Protein AF-A0A7K3GCI2-F1 (afdb_monomer_lite)

Radius of gyration: 19.07 Å; chains: 1; bounding box: 44×45×44 Å

pLDDT: mean 74.79, std 16.42, range [39.0, 94.06]

Foldseek 3Di:
DDDDDPPPPPDPDPCDVLNVQDPLNVVLVVVLVVLDDPVVLVVQCPDPDPSSNVSSVVSVVVSDDPPPD

Secondary structure (DSSP, 8-state):
---PPP----PPPP--TTTS--HHHHHHHHHHHT---HHHHHHHHT-SSHHHHHHHHHHHHHHS-TT--

Sequence (69 aa):
DAEARPDAVVAPAPEDPATAASPRLLELLGLVEDSPGLDVLGPYLDDADPAVRAAAVAALGETAPAGAG

Structure (mmCIF, N/CA/C/O backbone):
data_AF-A0A7K3GCI2-F1
#
_entry.id   AF-A0A7K3GCI2-F1
#
loop_
_atom_site.group_PDB
_atom_site.id
_atom_site.type_symbol
_atom_site.label_atom_id
_atom_site.label_alt_id
_atom_site.label_comp_id
_atom_site.label_asym_id
_atom_site.label_entity_id
_atom_site.label_seq_id
_atom_site.pdbx_PDB_ins_code
_atom_site.Cartn_x
_atom_site.Cartn_y
_atom_site.Cartn_z
_atom_site.occupancy
_atom_site.B_iso_or_equiv
_atom_site.auth_seq_id
_atom_site.auth_comp_id
_atom_site.auth_asym_id
_atom_site.auth_atom_id
_atom_site.pdbx_PDB_model_num
ATOM 1 N N . ASP A 1 1 ? 35.796 38.171 -24.495 1.00 39.00 1 ASP A N 1
ATOM 2 C CA . ASP A 1 1 ? 35.614 36.982 -25.330 1.00 39.00 1 ASP A CA 1
ATOM 3 C C . ASP A 1 1 ? 34.837 35.966 -24.516 1.00 39.00 1 ASP A C 1
ATOM 5 O O . ASP A 1 1 ? 35.250 35.659 -23.403 1.00 39.00 1 ASP A O 1
ATOM 9 N N . ALA A 1 2 ? 33.625 35.649 -24.959 1.00 51.06 2 ALA A N 1
ATOM 10 C CA . ALA A 1 2 ? 32.641 34.873 -24.215 1.00 51.06 2 ALA A CA 1
ATOM 11 C C . ALA A 1 2 ? 32.665 33.437 -24.737 1.00 51.06 2 ALA A C 1
ATOM 13 O O . ALA A 1 2 ? 32.134 33.167 -25.811 1.00 51.06 2 ALA A O 1
ATOM 14 N N . GLU A 1 3 ? 33.290 32.526 -23.995 1.00 41.53 3 GLU A N 1
ATOM 15 C CA . GLU A 1 3 ? 33.342 31.124 -24.394 1.00 41.53 3 GLU A CA 1
ATOM 16 C C . GLU A 1 3 ? 32.096 30.400 -23.868 1.00 41.53 3 GLU A C 1
ATOM 18 O O . GLU A 1 3 ? 31.923 30.155 -22.669 1.00 41.53 3 GLU A O 1
ATOM 23 N N . ALA A 1 4 ? 31.176 30.155 -24.797 1.00 52.66 4 ALA A N 1
ATOM 24 C CA . ALA A 1 4 ? 29.930 29.443 -24.596 1.00 52.66 4 ALA A CA 1
ATOM 25 C C . ALA A 1 4 ? 30.202 28.013 -24.108 1.00 52.66 4 ALA A C 1
ATOM 27 O O . ALA A 1 4 ? 30.902 27.237 -24.756 1.00 52.66 4 ALA A O 1
ATOM 28 N N . ARG A 1 5 ? 29.620 27.652 -22.961 1.00 57.44 5 ARG A N 1
ATOM 29 C CA . ARG A 1 5 ? 29.568 26.259 -22.510 1.00 57.44 5 ARG A CA 1
ATOM 30 C C . ARG A 1 5 ? 28.592 25.513 -23.423 1.00 57.44 5 ARG A C 1
ATOM 32 O O . ARG A 1 5 ? 27.477 26.009 -23.589 1.00 57.44 5 ARG A O 1
ATOM 39 N N . PRO A 1 6 ? 28.973 24.375 -24.024 1.00 54.94 6 PRO A N 1
ATOM 40 C CA . PRO A 1 6 ? 28.045 23.606 -24.831 1.00 54.94 6 PRO A CA 1
ATOM 41 C C . PRO A 1 6 ? 26.932 23.091 -23.920 1.00 54.94 6 PRO A C 1
ATOM 43 O O . PRO A 1 6 ? 27.187 22.360 -22.961 1.00 54.94 6 PRO A O 1
ATOM 46 N N . ASP A 1 7 ? 25.715 23.535 -24.221 1.00 52.22 7 ASP A N 1
ATOM 47 C CA . ASP A 1 7 ? 24.467 22.995 -23.705 1.00 52.22 7 ASP A CA 1
ATOM 48 C C . ASP A 1 7 ? 24.465 21.500 -24.031 1.00 52.22 7 ASP A C 1
ATOM 50 O O . ASP A 1 7 ? 24.367 21.085 -25.189 1.00 52.22 7 ASP A O 1
ATOM 54 N N . ALA A 1 8 ? 24.738 20.687 -23.012 1.00 52.16 8 ALA A N 1
ATOM 55 C CA . ALA A 1 8 ? 24.669 19.248 -23.125 1.00 52.16 8 ALA A CA 1
ATOM 56 C C . ALA A 1 8 ? 23.194 18.912 -23.320 1.00 52.16 8 ALA A C 1
ATOM 58 O O . ALA A 1 8 ? 22.436 18.844 -22.355 1.00 52.16 8 ALA A O 1
ATOM 59 N N . VAL A 1 9 ? 22.802 18.753 -24.584 1.00 59.34 9 VAL A N 1
ATOM 60 C CA . VAL A 1 9 ? 21.494 18.244 -24.976 1.00 59.34 9 VAL A CA 1
ATOM 61 C C . VAL A 1 9 ? 21.326 16.904 -24.273 1.00 59.34 9 VAL A C 1
ATOM 63 O O . VAL A 1 9 ? 21.905 15.894 -24.681 1.00 59.34 9 VAL A O 1
ATOM 66 N N . VAL A 1 10 ? 20.583 16.910 -23.168 1.00 59.75 10 VAL A N 1
ATOM 67 C CA . VAL A 1 10 ? 20.160 15.691 -22.498 1.00 59.75 10 VAL A CA 1
ATOM 68 C C . VAL A 1 10 ? 19.187 15.018 -23.456 1.00 59.75 10 VAL A C 1
ATOM 70 O O . VAL A 1 10 ? 18.029 15.405 -23.594 1.00 59.75 10 VAL A O 1
ATOM 73 N N . ALA A 1 11 ? 19.695 14.064 -24.229 1.00 58.47 11 ALA A N 1
ATOM 74 C CA . ALA A 1 11 ? 18.829 13.152 -24.948 1.00 58.47 11 ALA A CA 1
ATOM 75 C C . ALA A 1 11 ? 17.936 12.469 -23.898 1.00 58.47 11 ALA A C 1
ATOM 77 O O . ALA A 1 11 ? 18.472 12.043 -22.868 1.00 58.47 11 ALA A O 1
ATOM 78 N N . PRO A 1 12 ? 16.608 12.386 -24.101 1.00 54.03 12 PRO A N 1
ATOM 79 C CA . PRO A 1 12 ? 15.757 11.659 -23.175 1.00 54.03 12 PRO A CA 1
ATOM 80 C C . PRO A 1 12 ? 16.284 10.226 -23.105 1.00 54.03 12 PRO A C 1
ATOM 82 O O . PRO A 1 12 ? 16.378 9.534 -24.123 1.00 54.03 12 PRO A O 1
ATOM 85 N N . ALA A 1 13 ? 16.721 9.828 -21.910 1.00 59.19 13 ALA A N 1
ATOM 86 C CA . ALA A 1 13 ? 17.093 8.452 -21.638 1.00 59.19 13 ALA A CA 1
ATOM 87 C C . ALA A 1 13 ? 15.899 7.555 -22.002 1.00 59.19 13 ALA A C 1
ATOM 89 O O . ALA A 1 13 ? 14.756 8.004 -21.866 1.00 59.19 13 ALA A O 1
ATOM 90 N N . PRO A 1 14 ? 16.130 6.322 -22.489 1.00 52.31 14 PRO A N 1
ATOM 91 C CA . PRO A 1 14 ? 15.039 5.378 -22.678 1.00 52.31 14 PRO A CA 1
ATOM 92 C C . PRO A 1 14 ? 14.294 5.283 -21.349 1.00 52.31 14 PRO A C 1
ATOM 94 O O . PRO A 1 14 ? 14.910 4.973 -20.332 1.00 52.31 14 PRO A O 1
ATOM 97 N N . GLU A 1 15 ? 13.012 5.646 -21.348 1.00 54.22 15 GLU A N 1
ATOM 98 C CA . GLU A 1 15 ? 12.175 5.541 -20.162 1.00 54.22 15 GLU A CA 1
ATOM 99 C C . GLU A 1 15 ? 12.192 4.070 -19.762 1.00 54.22 15 GLU A C 1
ATOM 101 O O . GLU A 1 15 ? 11.629 3.220 -20.458 1.00 54.22 15 GLU A O 1
ATOM 106 N N . ASP A 1 16 ? 12.910 3.750 -18.682 1.00 53.09 16 ASP A N 1
ATOM 107 C CA . ASP A 1 16 ? 12.763 2.457 -18.046 1.00 53.09 16 ASP A CA 1
ATOM 108 C C . ASP A 1 16 ? 11.254 2.262 -17.850 1.00 53.09 16 ASP A C 1
ATOM 110 O O . ASP A 1 16 ? 10.573 3.179 -17.383 1.00 53.09 16 ASP A O 1
ATOM 114 N N . PRO A 1 17 ? 10.675 1.100 -18.177 1.00 52.78 17 PRO A N 1
ATOM 115 C CA . PRO A 1 17 ? 9.264 0.853 -17.887 1.00 52.78 17 PRO A CA 1
ATOM 116 C C . PRO A 1 17 ? 8.960 0.945 -16.378 1.00 52.78 17 PRO A C 1
ATOM 118 O O . PRO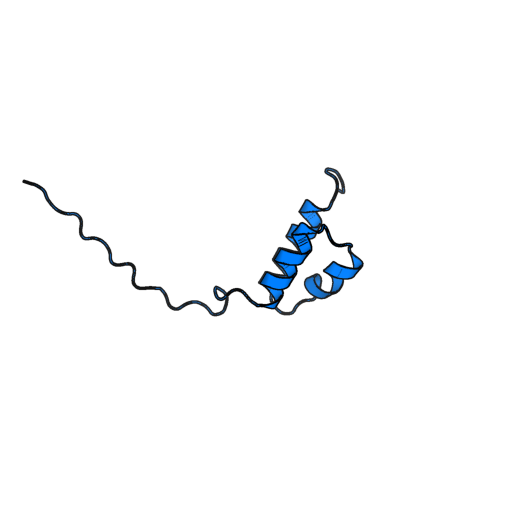 A 1 17 ? 7.800 1.008 -16.001 1.00 52.78 17 PRO A O 1
ATOM 121 N N . ALA A 1 18 ? 9.996 0.997 -15.527 1.00 53.22 18 ALA A N 1
ATOM 122 C CA . ALA A 1 18 ? 9.923 1.338 -14.107 1.00 53.22 18 ALA A CA 1
ATOM 123 C C . ALA A 1 18 ? 9.744 2.848 -13.817 1.00 53.22 18 ALA A C 1
ATOM 125 O O . ALA A 1 18 ? 9.359 3.218 -12.712 1.00 53.22 18 ALA A O 1
ATOM 126 N N . THR A 1 19 ? 10.049 3.729 -14.774 1.00 55.56 19 THR A N 1
ATOM 127 C CA . THR A 1 19 ? 9.851 5.187 -14.698 1.00 55.56 19 THR A CA 1
ATOM 128 C C . THR A 1 19 ? 8.483 5.612 -15.231 1.00 55.56 19 THR A C 1
ATOM 130 O O . THR A 1 19 ? 7.949 6.626 -14.782 1.00 55.56 19 THR A O 1
ATOM 133 N N . ALA A 1 20 ? 7.871 4.829 -16.126 1.00 61.47 20 ALA A N 1
ATOM 134 C CA . ALA A 1 20 ? 6.465 5.015 -16.459 1.00 61.47 20 ALA A CA 1
ATOM 135 C C . ALA A 1 20 ? 5.626 4.729 -15.205 1.00 61.47 20 ALA A C 1
ATOM 137 O O . ALA A 1 20 ? 5.601 3.602 -14.714 1.00 61.47 20 ALA A O 1
ATOM 138 N N . ALA A 1 21 ? 4.967 5.756 -14.662 1.00 66.69 21 ALA A N 1
ATOM 139 C CA . ALA A 1 21 ? 4.167 5.611 -13.454 1.00 66.69 21 ALA A CA 1
ATOM 140 C C . ALA A 1 21 ? 3.089 4.537 -13.669 1.00 66.69 21 ALA A C 1
ATOM 142 O O . ALA A 1 21 ? 2.166 4.718 -14.469 1.00 66.69 21 ALA A O 1
ATOM 143 N N . SER A 1 22 ? 3.215 3.414 -12.956 1.00 79.75 22 SER A N 1
ATOM 144 C CA . SER A 1 22 ? 2.236 2.332 -12.992 1.00 79.75 22 SER A CA 1
ATOM 145 C C . SER A 1 22 ? 0.851 2.905 -12.655 1.00 79.75 22 SER A C 1
ATOM 147 O O . SER A 1 22 ? 0.725 3.631 -11.666 1.00 79.75 22 SER A O 1
ATOM 149 N N . PRO A 1 23 ? -0.222 2.577 -13.399 1.00 85.81 23 PRO A N 1
ATOM 150 C CA . PRO A 1 23 ? -1.568 3.065 -13.078 1.00 85.81 23 PRO A CA 1
ATOM 151 C C . PRO A 1 23 ? -1.979 2.683 -11.649 1.00 85.81 23 PRO A C 1
ATOM 153 O O . PRO A 1 23 ? -2.598 3.473 -10.945 1.00 85.81 23 PRO A O 1
ATOM 156 N N . ARG A 1 24 ? -1.524 1.511 -11.188 1.00 86.06 24 ARG A N 1
ATOM 157 C CA . ARG A 1 24 ? -1.674 1.022 -9.811 1.00 86.06 24 ARG A CA 1
ATOM 158 C C . ARG A 1 24 ? -0.981 1.916 -8.774 1.00 86.06 24 ARG A C 1
ATOM 160 O O . ARG A 1 24 ? -1.481 2.065 -7.666 1.00 86.06 24 ARG A O 1
ATOM 167 N N . LEU A 1 25 ? 0.169 2.493 -9.125 1.00 88.69 25 LEU A N 1
ATOM 168 C CA . LEU A 1 25 ? 0.915 3.407 -8.264 1.00 88.69 25 LEU A CA 1
ATOM 169 C C . LEU A 1 25 ? 0.208 4.763 -8.175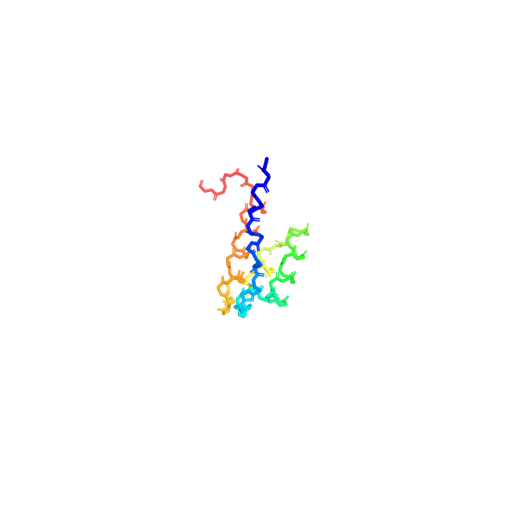 1.00 88.69 25 LEU A C 1
ATOM 171 O O . LEU A 1 25 ? 0.078 5.301 -7.084 1.00 88.69 25 LEU A O 1
ATOM 175 N N . LEU A 1 26 ? -0.304 5.285 -9.293 1.00 89.62 26 LEU A N 1
ATOM 176 C CA . LEU A 1 26 ? -1.096 6.522 -9.303 1.00 89.62 26 LEU A CA 1
ATOM 177 C C . LEU A 1 26 ? -2.384 6.386 -8.482 1.00 89.62 26 LEU A C 1
ATOM 179 O O . LEU A 1 26 ? -2.74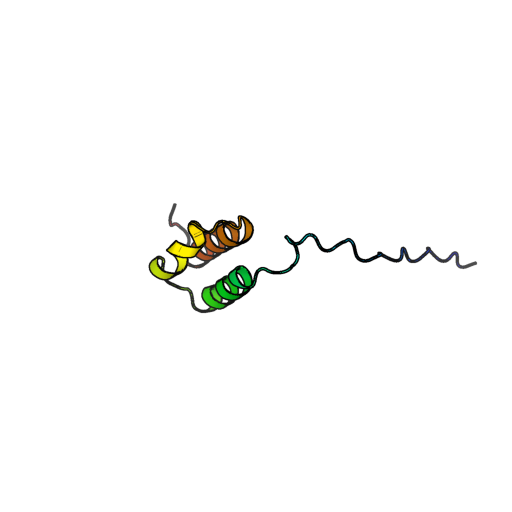6 7.296 -7.743 1.00 89.62 26 LEU A O 1
ATOM 183 N N . GLU A 1 27 ? -3.048 5.236 -8.581 1.00 88.62 27 GLU A N 1
ATOM 184 C CA . GLU A 1 27 ? -4.241 4.919 -7.794 1.00 88.62 27 GLU A CA 1
ATOM 185 C C . GLU A 1 27 ? -3.932 4.866 -6.289 1.00 88.62 27 GLU A C 1
ATOM 187 O O . GLU A 1 27 ? -4.654 5.453 -5.485 1.00 88.62 27 GLU A O 1
ATOM 192 N N . LEU A 1 28 ? -2.816 4.233 -5.910 1.00 88.62 28 LEU A N 1
ATOM 193 C CA . LEU A 1 28 ? -2.344 4.219 -4.527 1.00 88.62 28 LEU A CA 1
ATOM 194 C C . LEU A 1 28 ? -2.018 5.627 -4.017 1.00 88.62 28 LEU A C 1
ATOM 196 O O . LEU A 1 28 ? -2.394 5.960 -2.901 1.00 88.62 28 LEU A O 1
ATOM 200 N N . LEU A 1 29 ? -1.350 6.457 -4.821 1.00 86.94 29 LEU A N 1
ATOM 201 C CA . LEU A 1 29 ? -1.021 7.832 -4.438 1.00 86.94 29 LEU A CA 1
ATOM 202 C C . LEU A 1 29 ? -2.278 8.672 -4.183 1.00 86.94 29 LEU A C 1
ATOM 204 O O . LEU A 1 29 ? -2.313 9.403 -3.199 1.00 86.94 29 LEU A O 1
ATOM 208 N N . GLY A 1 30 ? -3.319 8.518 -5.008 1.00 86.56 30 GLY A N 1
ATOM 209 C CA . GLY A 1 30 ? -4.608 9.171 -4.768 1.00 86.56 30 GLY A CA 1
ATOM 210 C C . GLY A 1 30 ? -5.285 8.693 -3.480 1.00 86.56 30 GLY A C 1
ATOM 211 O O . GLY A 1 30 ? -5.871 9.491 -2.760 1.00 86.56 30 GLY A O 1
ATOM 212 N N . LEU A 1 31 ? -5.149 7.409 -3.139 1.00 86.75 31 LEU A N 1
ATOM 213 C CA . LEU A 1 31 ? -5.681 6.863 -1.889 1.00 86.75 31 LEU A CA 1
ATOM 214 C C . LEU A 1 31 ? -5.026 7.478 -0.647 1.00 86.75 31 LEU A C 1
ATOM 216 O O . LEU A 1 31 ? -5.729 7.707 0.330 1.00 86.75 31 LEU A O 1
ATOM 220 N N . VAL A 1 32 ? -3.712 7.747 -0.667 1.00 82.12 32 VAL A N 1
ATOM 221 C CA . VAL A 1 32 ? -2.976 8.292 0.495 1.00 82.12 32 VAL A CA 1
ATOM 222 C C . VAL A 1 32 ? -3.541 9.634 0.962 1.00 82.12 32 VAL A C 1
ATOM 224 O O . VAL A 1 32 ? -3.587 9.875 2.168 1.00 82.12 32 VAL A O 1
ATOM 227 N N . GLU A 1 33 ? -4.022 10.474 0.042 1.00 80.25 33 GLU A N 1
ATOM 228 C CA . GLU A 1 33 ? -4.620 11.778 0.365 1.00 80.25 33 GLU A CA 1
ATOM 229 C C . GLU A 1 33 ? -5.813 11.648 1.330 1.00 80.25 33 GLU A C 1
ATOM 231 O O . GLU A 1 33 ? -5.996 12.493 2.208 1.00 80.25 33 GLU A O 1
ATOM 236 N N . ASP A 1 34 ? -6.563 10.547 1.234 1.00 82.81 34 ASP A N 1
ATOM 237 C CA . ASP A 1 34 ? -7.726 10.254 2.075 1.00 82.81 34 ASP A CA 1
ATOM 238 C C . ASP A 1 34 ? -7.381 9.470 3.357 1.00 82.81 34 ASP A C 1
ATOM 240 O O . ASP A 1 34 ? -8.275 9.147 4.141 1.00 82.81 34 ASP A O 1
ATOM 244 N N . SER A 1 35 ? -6.097 9.176 3.612 1.00 74.88 35 SER A N 1
ATOM 245 C CA . SER A 1 35 ? -5.629 8.392 4.773 1.00 74.88 35 SER A CA 1
ATOM 246 C C . SER A 1 35 ? -6.374 7.052 4.929 1.00 74.88 35 SER A C 1
ATOM 248 O O . SER A 1 35 ? -7.128 6.846 5.887 1.00 74.88 35 SER A O 1
ATOM 250 N N . PRO A 1 36 ? -6.189 6.118 3.983 1.00 81.06 36 PRO A N 1
ATOM 251 C CA . PRO A 1 36 ? -6.981 4.906 3.892 1.00 81.06 36 PRO A CA 1
ATOM 252 C C . PRO A 1 36 ? -6.612 3.933 5.021 1.00 81.06 36 PRO A C 1
ATOM 254 O O . PRO A 1 36 ? -5.471 3.874 5.479 1.00 81.06 36 PRO A O 1
ATOM 257 N N . GLY A 1 37 ? -7.587 3.137 5.465 1.00 81.62 37 GLY A N 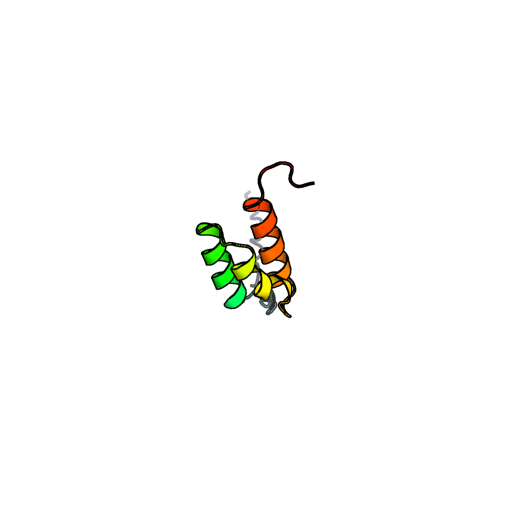1
ATOM 258 C CA . GLY A 1 37 ? -7.366 2.106 6.481 1.00 81.62 37 GLY A CA 1
ATOM 259 C C . GLY A 1 37 ? -6.470 0.959 5.995 1.00 81.62 37 GLY A C 1
ATOM 260 O O . GLY A 1 37 ? -6.294 0.741 4.793 1.00 81.62 37 GLY A O 1
ATOM 261 N N . LEU A 1 38 ? -5.946 0.167 6.940 1.00 83.50 38 LEU A N 1
ATOM 262 C CA . LEU A 1 38 ? -5.087 -0.994 6.649 1.00 83.50 38 LEU A CA 1
ATOM 263 C C . LEU A 1 38 ? -5.747 -2.008 5.706 1.00 83.50 38 LEU A C 1
ATOM 265 O O . LEU A 1 38 ? -5.066 -2.625 4.890 1.00 83.50 38 LEU A O 1
ATOM 269 N N . ASP A 1 39 ? -7.067 -2.154 5.796 1.00 87.19 39 ASP A N 1
ATOM 270 C CA . ASP A 1 39 ? -7.856 -3.081 4.977 1.00 87.19 39 ASP A CA 1
ATOM 271 C C . ASP A 1 39 ? -7.763 -2.732 3.483 1.00 87.19 39 ASP A C 1
ATOM 273 O O . ASP A 1 39 ? -7.756 -3.616 2.627 1.00 87.19 39 ASP A O 1
ATOM 277 N N . VAL A 1 40 ? -7.656 -1.434 3.181 1.00 89.12 40 VAL A N 1
ATOM 278 C CA . VAL A 1 40 ? -7.543 -0.899 1.819 1.00 89.12 40 VAL A CA 1
ATOM 279 C C . VAL A 1 40 ? -6.108 -1.006 1.305 1.00 89.12 40 VAL A C 1
ATOM 281 O O . VAL A 1 40 ? -5.899 -1.287 0.127 1.00 89.12 40 VAL A O 1
ATOM 284 N N . LEU A 1 41 ? -5.113 -0.829 2.179 1.00 89.62 41 LEU A N 1
ATOM 285 C CA . LEU A 1 41 ? -3.694 -0.900 1.813 1.00 89.62 41 LEU A CA 1
ATOM 286 C C . LEU A 1 41 ? -3.163 -2.335 1.694 1.00 89.62 41 LEU A C 1
ATOM 288 O O . LEU A 1 41 ? -2.200 -2.558 0.959 1.00 89.62 41 LEU A O 1
ATOM 292 N N . GLY A 1 42 ? -3.793 -3.312 2.353 1.00 91.00 42 GLY A N 1
ATOM 293 C CA . GLY A 1 42 ? -3.379 -4.722 2.345 1.00 91.00 42 GLY A CA 1
ATOM 294 C C . GLY A 1 42 ? -3.036 -5.275 0.951 1.00 91.00 42 GLY A C 1
ATOM 295 O O . GLY A 1 42 ? -1.912 -5.731 0.751 1.00 91.00 42 GLY A O 1
ATOM 296 N N . PRO A 1 43 ? -3.922 -5.155 -0.056 1.00 92.56 43 PRO A N 1
ATOM 297 C CA . PRO A 1 43 ? -3.654 -5.628 -1.418 1.00 92.56 43 PRO A CA 1
ATOM 298 C C . PRO A 1 43 ? -2.471 -4.958 -2.138 1.00 92.56 43 PRO A C 1
ATOM 300 O O . PRO A 1 43 ? -2.004 -5.489 -3.146 1.00 92.56 43 PRO A O 1
ATOM 303 N N . TYR A 1 44 ? -2.015 -3.787 -1.684 1.00 91.62 44 TYR A N 1
ATOM 304 C CA . TYR A 1 44 ? -0.872 -3.071 -2.263 1.00 91.62 44 TYR A CA 1
ATOM 305 C C . TYR A 1 44 ? 0.460 -3.496 -1.629 1.00 91.62 44 TYR A C 1
ATOM 307 O O . TYR A 1 44 ? 1.506 -3.374 -2.265 1.00 91.62 44 TYR A O 1
ATOM 315 N N . LEU A 1 45 ? 0.433 -4.045 -0.410 1.00 93.69 45 LEU A N 1
ATOM 316 C CA . LEU A 1 45 ? 1.618 -4.602 0.255 1.00 93.69 45 LEU A CA 1
ATOM 317 C C . LEU A 1 45 ? 2.071 -5.924 -0.374 1.00 93.69 45 LEU A C 1
ATOM 319 O O . LEU A 1 45 ? 3.265 -6.216 -0.380 1.00 93.69 45 LEU A O 1
ATOM 323 N N . ASP A 1 46 ? 1.135 -6.683 -0.943 1.00 94.06 46 ASP A N 1
ATOM 324 C CA . ASP A 1 46 ? 1.394 -7.948 -1.642 1.00 94.06 46 ASP A CA 1
ATOM 325 C C . ASP A 1 46 ? 1.541 -7.778 -3.166 1.00 94.06 46 ASP A C 1
ATOM 327 O O . ASP A 1 46 ? 1.590 -8.764 -3.905 1.00 94.06 46 ASP A O 1
ATOM 331 N N . ASP A 1 47 ? 1.603 -6.538 -3.666 1.00 93.75 47 ASP A N 1
ATOM 332 C CA . ASP A 1 47 ? 1.680 -6.295 -5.105 1.00 93.75 47 ASP A CA 1
ATOM 333 C C . ASP A 1 47 ? 2.969 -6.861 -5.720 1.00 93.75 47 ASP A C 1
ATOM 335 O O . ASP A 1 47 ? 4.044 -6.833 -5.112 1.00 93.75 47 ASP A O 1
ATOM 339 N N . ALA A 1 48 ? 2.881 -7.364 -6.953 1.00 89.94 48 ALA A N 1
ATOM 340 C CA . ALA A 1 48 ? 4.037 -7.895 -7.669 1.00 89.94 48 ALA A CA 1
ATOM 341 C C . ALA A 1 48 ? 5.072 -6.799 -7.983 1.00 89.94 48 ALA A C 1
ATOM 343 O O . ALA A 1 48 ? 6.281 -7.064 -7.945 1.00 89.94 48 ALA A O 1
ATOM 344 N N . ASP A 1 49 ? 4.614 -5.572 -8.236 1.00 87.62 49 ASP A N 1
ATOM 345 C CA . ASP A 1 49 ? 5.452 -4.413 -8.514 1.00 87.62 49 ASP A CA 1
ATOM 346 C C . ASP A 1 49 ? 6.133 -3.916 -7.218 1.00 87.62 49 ASP A C 1
ATOM 348 O O . ASP A 1 49 ? 5.463 -3.482 -6.271 1.00 87.62 49 ASP A O 1
ATOM 352 N N . PRO A 1 50 ? 7.478 -3.960 -7.133 1.00 87.00 50 PRO A N 1
ATOM 353 C CA . PRO A 1 50 ? 8.203 -3.469 -5.965 1.00 87.00 50 PRO A CA 1
ATOM 354 C C . PRO A 1 50 ? 7.973 -1.980 -5.680 1.00 87.00 50 PRO A C 1
ATOM 356 O O . PRO A 1 50 ? 8.039 -1.588 -4.513 1.00 87.00 50 PRO A O 1
ATOM 359 N N . ALA A 1 51 ? 7.689 -1.160 -6.698 1.00 88.12 51 ALA A N 1
ATOM 360 C CA . ALA A 1 51 ? 7.407 0.261 -6.511 1.00 88.12 51 ALA A CA 1
ATOM 361 C C . ALA A 1 51 ? 6.069 0.473 -5.788 1.00 88.12 51 ALA A C 1
ATOM 363 O O . ALA A 1 51 ? 5.981 1.294 -4.874 1.00 88.12 51 ALA A O 1
ATOM 364 N N . VAL A 1 52 ? 5.053 -0.324 -6.134 1.00 91.75 52 VAL A N 1
ATOM 365 C CA . VAL A 1 52 ? 3.735 -0.293 -5.482 1.00 91.75 52 VAL A CA 1
ATOM 366 C C . VAL A 1 52 ? 3.847 -0.703 -4.013 1.00 91.75 52 VAL A C 1
ATOM 368 O O . VAL A 1 52 ? 3.320 -0.006 -3.145 1.00 91.75 52 VAL A O 1
ATOM 371 N N . ARG A 1 53 ? 4.613 -1.760 -3.707 1.00 93.25 53 ARG A N 1
ATOM 372 C CA . ARG A 1 53 ? 4.846 -2.177 -2.312 1.00 93.25 53 ARG A CA 1
ATOM 373 C C . ARG A 1 53 ? 5.542 -1.096 -1.485 1.00 93.25 53 ARG A C 1
ATOM 375 O O . ARG A 1 53 ? 5.146 -0.839 -0.352 1.00 93.25 53 ARG A O 1
ATOM 382 N N . ALA A 1 54 ? 6.575 -0.459 -2.039 1.00 89.69 54 ALA A N 1
ATOM 383 C CA . ALA A 1 54 ? 7.312 0.595 -1.342 1.00 89.69 54 ALA A CA 1
ATOM 384 C C . ALA A 1 54 ? 6.422 1.810 -1.037 1.00 89.69 54 ALA A C 1
ATOM 386 O O . ALA A 1 54 ? 6.449 2.328 0.080 1.00 89.69 54 ALA A O 1
ATOM 387 N N . ALA A 1 55 ? 5.593 2.222 -2.000 1.00 90.69 55 ALA A N 1
ATOM 388 C CA . ALA A 1 55 ? 4.632 3.301 -1.803 1.00 90.69 55 ALA A CA 1
ATOM 389 C C . ALA A 1 55 ? 3.578 2.956 -0.737 1.00 90.69 55 ALA A C 1
ATOM 391 O O . ALA A 1 55 ? 3.234 3.811 0.077 1.00 90.69 55 ALA A O 1
ATOM 392 N N . ALA A 1 56 ? 3.122 1.701 -0.676 1.00 91.56 56 ALA A N 1
ATOM 393 C CA . ALA A 1 56 ? 2.152 1.269 0.329 1.00 91.56 56 ALA A CA 1
ATOM 394 C C . ALA A 1 56 ? 2.745 1.325 1.747 1.00 91.56 56 ALA A C 1
ATOM 396 O O . ALA A 1 56 ? 2.089 1.788 2.676 1.00 91.56 56 ALA A O 1
ATOM 397 N N . VAL A 1 57 ? 4.012 0.933 1.914 1.00 91.12 57 VAL A N 1
ATOM 398 C CA . VAL A 1 57 ? 4.729 1.064 3.196 1.00 91.12 57 VAL A CA 1
ATOM 399 C C . VAL A 1 57 ? 4.934 2.530 3.587 1.00 91.12 57 VAL A C 1
ATOM 401 O O . VAL A 1 57 ? 4.769 2.874 4.756 1.00 91.12 57 VAL A O 1
ATOM 404 N N . ALA A 1 58 ? 5.263 3.403 2.630 1.00 89.19 58 ALA A N 1
ATOM 405 C CA . ALA A 1 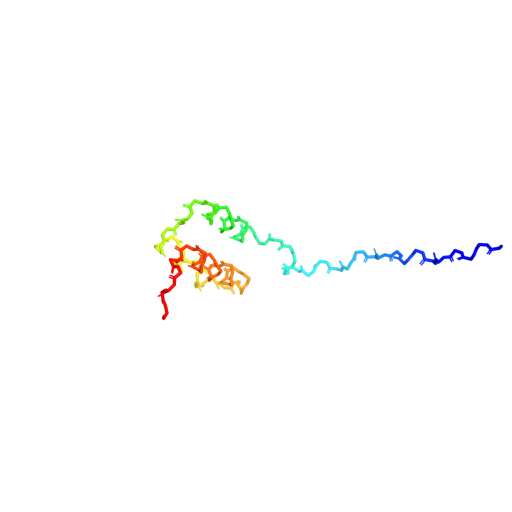58 ? 5.398 4.835 2.895 1.00 89.19 58 ALA A CA 1
ATOM 406 C C . ALA A 1 58 ? 4.074 5.444 3.391 1.00 89.19 58 ALA A C 1
ATOM 408 O O . ALA A 1 58 ? 4.063 6.125 4.414 1.00 89.19 58 ALA A O 1
ATOM 409 N N . ALA A 1 59 ? 2.956 5.105 2.740 1.00 87.56 59 ALA A N 1
ATOM 410 C CA . ALA A 1 59 ? 1.616 5.529 3.149 1.00 87.56 59 ALA A CA 1
ATOM 411 C C . ALA A 1 59 ? 1.258 5.089 4.581 1.00 87.56 59 ALA A C 1
ATOM 413 O O . ALA A 1 59 ? 0.688 5.857 5.357 1.00 87.56 59 ALA A O 1
ATOM 414 N N . LEU A 1 60 ? 1.629 3.866 4.972 1.00 87.38 60 LEU A N 1
ATOM 415 C CA . LEU A 1 60 ? 1.455 3.393 6.350 1.00 87.38 60 LEU A CA 1
ATOM 416 C C . LEU A 1 60 ? 2.249 4.224 7.360 1.00 87.38 60 LEU A C 1
ATOM 418 O O . LEU A 1 60 ? 1.753 4.513 8.445 1.00 87.38 60 LEU A O 1
ATOM 422 N N . GLY A 1 61 ? 3.473 4.617 7.006 1.00 85.44 61 GLY A N 1
ATOM 423 C CA . GLY A 1 61 ? 4.307 5.466 7.854 1.00 85.44 61 GLY A CA 1
ATOM 424 C C . GLY A 1 61 ? 3.725 6.866 8.061 1.00 85.44 61 GLY A C 1
ATOM 425 O O . GLY A 1 61 ? 3.849 7.408 9.155 1.00 85.44 61 GLY A O 1
ATOM 426 N N . GLU A 1 62 ? 3.068 7.430 7.044 1.00 83.31 62 GLU A N 1
ATOM 427 C CA . GLU A 1 62 ? 2.440 8.757 7.137 1.00 83.31 62 GLU A CA 1
ATOM 428 C C . GLU A 1 62 ? 1.108 8.744 7.897 1.00 83.31 62 GLU A C 1
ATOM 430 O O . GLU A 1 62 ? 0.774 9.709 8.583 1.00 83.31 62 GLU A O 1
ATOM 435 N N . THR A 1 63 ? 0.354 7.644 7.810 1.00 72.81 63 THR A N 1
ATOM 436 C CA . THR A 1 63 ? -0.924 7.477 8.526 1.00 72.81 63 THR A CA 1
ATOM 437 C C . THR A 1 63 ? -0.747 7.029 9.980 1.00 72.81 63 THR A C 1
ATOM 439 O O . THR A 1 63 ? -1.646 7.220 10.804 1.00 72.81 63 THR A O 1
ATOM 442 N N . ALA A 1 64 ? 0.403 6.445 10.332 1.00 70.69 64 ALA A N 1
ATOM 443 C CA . ALA A 1 64 ? 0.693 6.035 11.697 1.00 70.69 64 ALA A CA 1
ATOM 444 C C . ALA A 1 64 ? 0.961 7.252 12.609 1.00 70.69 64 ALA A C 1
ATOM 446 O O . ALA A 1 64 ? 1.737 8.142 12.256 1.00 70.69 64 ALA A O 1
ATOM 447 N N . PRO A 1 65 ? 0.390 7.298 13.829 1.00 62.84 65 PRO A N 1
ATOM 448 C CA . PRO A 1 65 ? 0.772 8.310 14.803 1.00 62.84 65 PRO A CA 1
ATOM 449 C C . PRO A 1 65 ? 2.257 8.162 15.155 1.00 62.84 65 PRO A C 1
ATOM 451 O O . PRO A 1 65 ? 2.767 7.049 15.317 1.00 62.84 65 PRO A O 1
ATOM 454 N N . ALA A 1 66 ? 2.951 9.293 15.309 1.00 59.84 66 ALA A N 1
ATOM 455 C CA . ALA A 1 66 ? 4.350 9.303 15.719 1.00 59.84 66 ALA A CA 1
ATOM 456 C C . ALA A 1 66 ? 4.518 8.516 17.036 1.00 59.84 66 ALA A C 1
ATOM 458 O O . ALA A 1 66 ? 3.992 8.922 18.072 1.00 59.84 66 ALA A O 1
ATOM 459 N N . GLY A 1 67 ? 5.236 7.387 16.986 1.00 55.25 67 GLY A N 1
ATOM 460 C CA . GLY A 1 67 ? 5.495 6.524 18.147 1.00 55.25 67 GLY A CA 1
ATOM 461 C C . GLY A 1 67 ? 4.941 5.095 18.078 1.00 55.25 67 GLY A C 1
ATOM 462 O O . GLY A 1 67 ? 4.938 4.417 19.098 1.00 55.25 67 GLY A O 1
ATOM 463 N N . ALA A 1 68 ? 4.491 4.609 16.919 1.00 58.03 68 AL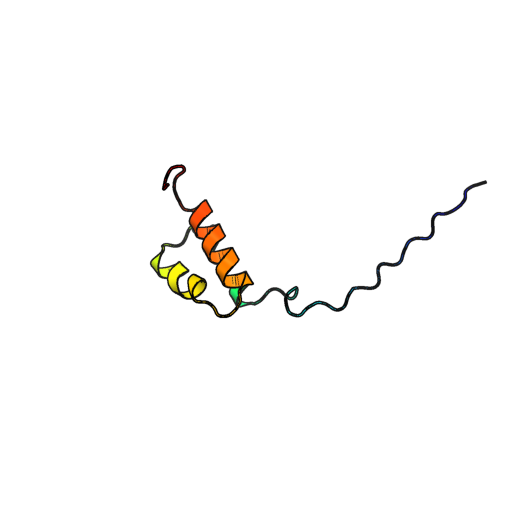A A N 1
ATOM 464 C CA . ALA A 1 68 ? 4.022 3.226 16.744 1.00 58.03 68 ALA A CA 1
ATOM 465 C C . ALA A 1 68 ? 5.136 2.140 16.749 1.00 58.03 68 ALA A C 1
ATOM 467 O O . ALA A 1 68 ? 4.924 1.054 16.211 1.00 58.03 68 ALA A O 1
ATOM 468 N N . GLY A 1 69 ? 6.311 2.413 17.330 1.00 50.31 69 GLY A N 1
ATOM 469 C CA . GLY A 1 69 ? 7.481 1.522 17.332 1.00 50.31 69 GLY A CA 1
ATOM 470 C C . GLY A 1 69 ? 8.146 1.396 18.692 1.00 50.31 69 GLY A C 1
ATOM 471 O O . GLY A 1 69 ? 8.115 2.387 19.454 1.00 50.31 69 GLY A O 1
#